Protein AF-A0A9W8B6H1-F1 (afdb_monomer_lite)

Radius of gyration: 21.32 Å; chains: 1; bounding box: 45×51×54 Å

Secondary structure (DSSP, 8-state):
--HHHHHHHHHHHHHHHHHHS-TTSGGGS-TT--HHHHHT--HHHHHHHHHHH--GGG------S--TT-HHHHHHHHHHHHHHHHHS--------PPP-------GGG------

Organism: NCBI:txid2663907

InterPro domains:
  IPR007863 Peptidase M16, C-terminal [PF05193] (41-69)
  IPR011249 Metalloenzyme, LuxS/M16 peptidase-like [SSF63411] (15-90)

Structure (mmCIF, N/CA/C/O backbone):
data_AF-A0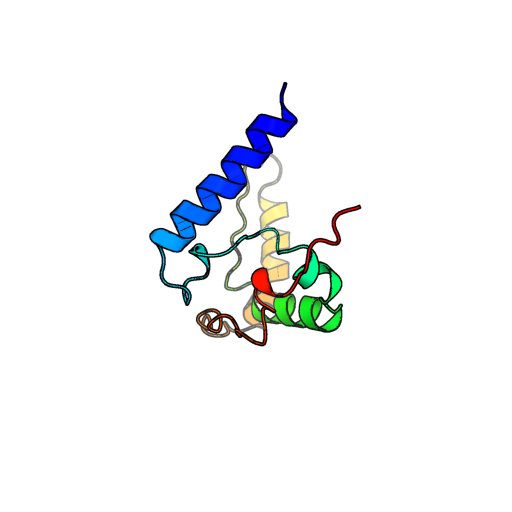A9W8B6H1-F1
#
_entry.id   AF-A0A9W8B6H1-F1
#
loop_
_atom_site.group_PDB
_atom_site.id
_atom_site.type_symbol
_atom_site.label_atom_id
_atom_site.label_alt_id
_atom_site.label_comp_id
_atom_site.label_asym_id
_atom_site.label_entity_id
_atom_site.label_seq_id
_atom_site.pdbx_PDB_ins_code
_atom_site.Cartn_x
_atom_site.Cartn_y
_atom_site.Cartn_z
_atom_site.occupancy
_atom_site.B_iso_or_equiv
_atom_site.auth_seq_id
_atom_site.auth_comp_id
_atom_site.auth_asym_id
_atom_site.auth_atom_id
_atom_site.pdbx_PDB_model_num
ATOM 1 N N . MET A 1 1 ? -4.387 31.992 4.066 1.00 48.97 1 MET A N 1
ATOM 2 C CA . MET A 1 1 ? -5.684 31.570 3.482 1.00 48.97 1 MET A CA 1
ATOM 3 C C . MET A 1 1 ? -5.709 30.097 3.034 1.00 48.97 1 MET A C 1
ATOM 5 O O . MET A 1 1 ? -6.757 29.658 2.591 1.00 48.97 1 MET A O 1
ATOM 9 N N . SER A 1 2 ? -4.629 29.314 3.178 1.00 60.19 2 SER A N 1
ATOM 10 C CA . SER A 1 2 ? -4.516 27.946 2.632 1.00 60.19 2 SER A CA 1
ATOM 11 C C . SER A 1 2 ? -4.973 26.823 3.574 1.00 60.19 2 SER A C 1
ATOM 13 O O . SER A 1 2 ? -5.631 25.888 3.131 1.00 60.19 2 SER A O 1
ATOM 15 N N . ASP A 1 3 ? -4.674 26.912 4.872 1.00 57.84 3 ASP A N 1
ATOM 16 C CA . ASP A 1 3 ? -4.754 25.727 5.748 1.00 57.84 3 ASP A CA 1
ATOM 17 C C . ASP A 1 3 ? -6.169 25.434 6.260 1.00 57.84 3 ASP A C 1
ATOM 19 O O . ASP A 1 3 ? -6.557 24.278 6.436 1.00 57.84 3 ASP A O 1
ATOM 23 N N . PHE A 1 4 ? -6.969 26.484 6.465 1.00 56.47 4 PHE A N 1
ATOM 24 C CA . PHE A 1 4 ? -8.351 26.350 6.927 1.00 56.47 4 PHE A CA 1
ATOM 25 C C . PHE A 1 4 ? -9.242 25.679 5.872 1.00 56.47 4 PHE A C 1
ATOM 27 O O . PHE A 1 4 ? -10.024 24.789 6.197 1.00 56.47 4 PHE A O 1
ATOM 34 N N . VAL A 1 5 ? -9.059 26.047 4.600 1.00 61.19 5 VAL A N 1
ATOM 35 C CA . VAL A 1 5 ? -9.802 25.474 3.468 1.00 61.19 5 VAL A CA 1
ATOM 36 C C . VAL A 1 5 ? -9.464 23.989 3.305 1.00 61.19 5 VAL A C 1
ATOM 38 O O . VAL A 1 5 ? -10.359 23.162 3.156 1.00 61.19 5 VAL A O 1
ATOM 41 N N . TYR A 1 6 ? -8.185 23.619 3.429 1.00 60.38 6 TYR A N 1
ATOM 42 C CA . TYR A 1 6 ? -7.744 22.228 3.278 1.00 60.38 6 TYR A CA 1
ATOM 43 C C . TYR A 1 6 ? -8.337 21.290 4.342 1.00 60.38 6 TYR A C 1
ATOM 45 O O . TYR A 1 6 ? -8.755 20.172 4.033 1.00 60.38 6 TYR A O 1
ATOM 53 N N . ARG A 1 7 ? -8.435 21.761 5.593 1.00 61.56 7 ARG A N 1
ATOM 54 C CA . ARG A 1 7 ? -9.052 20.996 6.690 1.00 61.56 7 ARG A CA 1
ATOM 55 C C . ARG A 1 7 ? -10.533 20.716 6.454 1.00 61.56 7 ARG A C 1
ATOM 57 O O . ARG A 1 7 ? -10.998 19.623 6.767 1.00 61.56 7 ARG A O 1
ATOM 64 N N . GLU A 1 8 ? -11.267 21.672 5.896 1.00 74.88 8 GLU A N 1
ATOM 65 C CA . GLU A 1 8 ? -12.700 21.511 5.654 1.00 74.88 8 GLU A CA 1
ATOM 66 C C . GLU A 1 8 ? -12.990 20.446 4.583 1.00 74.88 8 GLU A C 1
ATOM 68 O O . GLU A 1 8 ? -13.909 19.637 4.737 1.00 74.88 8 GLU A O 1
ATOM 73 N N . HIS A 1 9 ? -12.169 20.385 3.530 1.00 81.06 9 HIS A N 1
ATOM 74 C CA . HIS A 1 9 ? -12.319 19.393 2.464 1.00 81.06 9 HIS A CA 1
ATOM 75 C C . HIS A 1 9 ? -12.144 17.957 2.956 1.00 81.06 9 HIS A C 1
ATOM 77 O O . HIS A 1 9 ? -12.934 17.091 2.574 1.00 81.06 9 HIS A O 1
ATOM 83 N N . ALA A 1 10 ? -11.150 17.703 3.810 1.00 79.25 10 ALA A N 1
ATOM 84 C CA . ALA A 1 10 ? -10.902 16.367 4.347 1.00 79.25 10 ALA A CA 1
ATOM 85 C C . ALA A 1 10 ? -12.095 15.875 5.183 1.00 79.25 10 ALA A C 1
ATOM 87 O O . ALA A 1 10 ? -12.627 14.796 4.927 1.00 79.25 10 ALA A O 1
ATOM 88 N N . VAL A 1 11 ? -12.593 16.717 6.098 1.00 83.31 11 VAL A N 1
ATOM 89 C CA . VAL A 1 11 ? -13.736 16.377 6.964 1.00 83.31 11 VAL A CA 1
ATOM 90 C C . VAL A 1 11 ? -15.004 16.124 6.145 1.00 83.31 11 VAL A C 1
ATOM 92 O O . VAL A 1 11 ? -15.684 15.122 6.360 1.00 83.31 11 VAL A O 1
ATOM 95 N N . ARG A 1 12 ? -15.311 16.984 5.165 1.00 86.75 12 ARG A N 1
ATOM 96 C CA . ARG A 1 12 ? -16.482 16.793 4.290 1.00 86.75 12 ARG A CA 1
ATOM 97 C C . ARG A 1 12 ? -16.365 15.526 3.439 1.00 86.75 12 ARG A C 1
ATOM 99 O O . ARG A 1 12 ? -17.351 14.811 3.270 1.00 86.75 12 ARG A O 1
ATOM 106 N N . SER A 1 13 ? -15.169 15.231 2.930 1.00 88.06 13 SER A N 1
ATOM 107 C CA . SER A 1 13 ? -14.917 14.028 2.127 1.00 88.06 13 SER A CA 1
ATOM 108 C C . SER A 1 13 ? -15.051 12.753 2.958 1.00 88.06 13 SER A C 1
ATOM 110 O O . SER A 1 13 ? -15.565 11.755 2.457 1.00 88.06 13 SER A O 1
ATOM 112 N N . LEU A 1 14 ? -14.646 12.772 4.231 1.00 87.50 14 LEU A N 1
ATOM 113 C CA . LEU A 1 14 ? -14.879 11.662 5.155 1.00 87.50 14 LEU A CA 1
ATOM 114 C C . LEU A 1 14 ? -16.363 11.404 5.366 1.00 87.50 14 LEU A C 1
ATOM 116 O O . LEU A 1 14 ? -16.816 10.277 5.189 1.00 87.50 14 LEU A O 1
ATOM 120 N N . SER A 1 15 ? -17.118 12.451 5.706 1.00 89.44 15 SER A N 1
ATOM 121 C CA . SER A 1 15 ? -18.555 12.324 5.943 1.00 89.44 15 SER A CA 1
ATOM 122 C C . SER A 1 15 ? -19.269 11.771 4.714 1.00 89.44 15 SER A C 1
ATOM 124 O O . SER A 1 15 ? -20.096 10.874 4.839 1.00 89.44 15 SER A O 1
ATOM 126 N N . LEU A 1 16 ? -18.899 12.233 3.516 1.00 92.38 16 LEU A N 1
ATOM 127 C CA . LEU A 1 16 ? -19.448 11.695 2.276 1.00 92.38 16 LEU A CA 1
ATOM 128 C C . LEU A 1 16 ? -19.109 10.206 2.097 1.00 92.38 16 LEU A C 1
ATOM 130 O O . LEU A 1 16 ? -19.997 9.415 1.791 1.00 92.38 16 LEU A O 1
ATOM 134 N N . ARG A 1 17 ? -17.855 9.797 2.326 1.00 90.88 17 ARG A N 1
ATOM 135 C CA . ARG A 1 17 ? -17.447 8.384 2.241 1.00 90.88 17 ARG A CA 1
ATOM 136 C C . ARG A 1 17 ? -18.204 7.496 3.230 1.00 90.88 17 ARG A C 1
ATOM 138 O O . ARG A 1 17 ? -18.650 6.423 2.840 1.00 90.88 17 ARG A O 1
ATOM 145 N N . GLN A 1 18 ? -18.413 7.960 4.460 1.00 89.88 18 GLN A N 1
ATOM 146 C CA . GLN A 1 18 ? -19.189 7.249 5.485 1.00 89.88 18 GLN A CA 1
ATOM 147 C C . GLN A 1 18 ? -20.675 7.105 5.130 1.00 89.88 18 GLN A C 1
ATOM 149 O O . GLN A 1 18 ? -21.326 6.178 5.597 1.00 89.88 18 GLN A O 1
ATOM 154 N N . MET A 1 19 ? -21.220 8.009 4.309 1.00 92.94 19 MET A N 1
ATOM 155 C CA . MET A 1 19 ? -22.591 7.896 3.795 1.00 92.94 19 MET A CA 1
ATOM 156 C C . MET A 1 19 ? -22.687 6.979 2.568 1.00 92.94 19 MET A C 1
ATOM 158 O O . MET A 1 19 ? -23.735 6.380 2.341 1.00 92.94 19 MET A O 1
ATOM 162 N N . LEU A 1 20 ? -21.622 6.889 1.764 1.00 94.50 20 LEU A N 1
ATOM 163 C CA . LEU A 1 20 ? -21.595 6.109 0.521 1.00 94.50 20 LEU A CA 1
ATOM 164 C C . LEU A 1 20 ? -21.211 4.642 0.731 1.00 94.50 20 LEU A C 1
ATOM 166 O O . LEU A 1 20 ? -21.680 3.779 -0.010 1.00 94.50 20 LEU A O 1
ATOM 170 N N . PHE A 1 21 ? -20.346 4.359 1.702 1.00 90.31 21 PHE A N 1
ATOM 171 C CA . PHE A 1 21 ? -19.817 3.023 1.946 1.00 90.31 21 PHE A CA 1
ATOM 172 C C . PHE A 1 21 ? -20.327 2.462 3.276 1.00 90.31 21 PHE A C 1
ATOM 174 O O . PHE A 1 21 ? -20.416 3.202 4.256 1.00 90.31 21 PHE A O 1
ATOM 181 N N . PRO A 1 22 ? -20.639 1.155 3.337 1.00 88.06 22 PRO A N 1
ATOM 182 C CA . PRO A 1 22 ? -21.040 0.524 4.586 1.00 88.06 22 PRO A CA 1
ATOM 183 C C . PRO A 1 22 ? -19.876 0.549 5.598 1.00 88.06 22 PRO A C 1
ATOM 185 O O . PRO A 1 22 ? -18.716 0.561 5.175 1.00 88.06 22 PRO A O 1
ATOM 188 N N . PRO A 1 23 ? -20.142 0.533 6.918 1.00 81.50 23 PRO A N 1
ATOM 189 C CA . PRO A 1 23 ? -19.100 0.608 7.951 1.00 81.50 23 PRO A CA 1
ATOM 190 C C . PRO A 1 23 ? -18.029 -0.488 7.859 1.00 81.50 23 PRO A C 1
ATOM 192 O O . PRO A 1 23 ? -16.890 -0.279 8.273 1.00 81.50 23 PRO A O 1
ATOM 195 N N . GLU A 1 24 ? -18.380 -1.649 7.306 1.00 80.75 24 GLU A N 1
ATOM 196 C CA . GLU A 1 24 ? -17.481 -2.783 7.079 1.00 80.75 24 GLU A CA 1
ATOM 197 C C . GLU A 1 24 ? -16.479 -2.528 5.940 1.00 80.75 24 GLU A C 1
ATOM 199 O O . GLU A 1 24 ? -15.456 -3.207 5.854 1.00 80.75 24 GLU A O 1
ATOM 204 N N . SER A 1 25 ? -16.759 -1.558 5.065 1.00 84.06 25 SER A N 1
ATOM 205 C CA . SER A 1 25 ? -15.865 -1.155 3.984 1.00 84.06 25 SER A CA 1
ATOM 206 C C . SER A 1 25 ? -14.754 -0.259 4.513 1.00 84.06 25 SER A C 1
ATOM 208 O O . SER A 1 25 ? -14.996 0.745 5.180 1.00 84.06 25 SER A O 1
ATOM 210 N N . THR A 1 26 ? -13.521 -0.553 4.117 1.00 82.50 26 THR A N 1
ATOM 211 C CA . THR A 1 26 ? -12.344 0.262 4.443 1.00 82.50 26 THR A CA 1
ATOM 212 C C . THR A 1 26 ? -12.431 1.671 3.855 1.00 82.50 26 THR A C 1
ATOM 214 O O . THR A 1 26 ? -11.885 2.611 4.426 1.00 82.50 26 THR A O 1
ATOM 217 N N . TYR A 1 27 ? -13.181 1.852 2.763 1.00 87.00 27 TYR A N 1
ATOM 218 C CA . TYR A 1 27 ? -13.387 3.157 2.133 1.00 87.00 27 TYR A CA 1
ATOM 219 C C . TYR A 1 27 ? -14.218 4.129 2.974 1.00 87.00 27 TYR A C 1
ATOM 221 O O . TYR A 1 27 ? -14.162 5.329 2.713 1.00 87.00 27 TYR A O 1
ATOM 229 N N . ALA A 1 28 ? -14.959 3.647 3.977 1.00 87.38 28 ALA A N 1
ATOM 230 C CA . ALA A 1 28 ? -15.699 4.506 4.899 1.00 87.38 28 ALA A CA 1
ATOM 231 C C . ALA A 1 28 ? -14.784 5.234 5.909 1.00 87.38 28 ALA A C 1
ATOM 233 O O . ALA A 1 28 ? -15.253 6.112 6.631 1.00 87.38 28 ALA A O 1
ATOM 234 N N . TRP A 1 29 ? -13.491 4.901 5.969 1.00 85.00 29 TRP A N 1
ATOM 235 C CA . TRP A 1 29 ? -12.591 5.343 7.035 1.00 85.00 29 TRP A CA 1
ATOM 236 C C . TRP A 1 29 ? -11.436 6.208 6.530 1.00 85.00 29 TRP A C 1
ATOM 238 O O . TRP A 1 29 ? -11.142 6.287 5.333 1.00 85.00 29 TRP A O 1
ATOM 248 N N . GLU A 1 30 ? -10.782 6.897 7.467 1.00 82.62 30 GLU A N 1
ATOM 249 C CA . GLU A 1 30 ? -9.599 7.693 7.158 1.00 82.62 30 GLU A CA 1
ATOM 250 C C . GLU A 1 30 ? -8.361 6.829 6.951 1.00 82.62 30 GLU A C 1
ATOM 252 O O . GLU A 1 30 ? -8.049 5.961 7.762 1.00 82.62 30 GLU A O 1
ATOM 257 N N . PHE A 1 31 ? -7.606 7.130 5.894 1.00 78.69 31 PHE A N 1
ATOM 258 C CA . PHE A 1 31 ? -6.366 6.419 5.574 1.00 78.69 31 PHE A CA 1
ATOM 259 C C . PHE A 1 31 ? -5.192 6.865 6.453 1.00 78.69 31 PHE A C 1
ATOM 261 O O . PHE A 1 31 ? -4.272 6.093 6.691 1.00 78.69 31 PHE A O 1
ATOM 268 N N . GLY A 1 32 ? -5.223 8.113 6.935 1.00 80.38 32 GLY A N 1
ATOM 269 C CA . GLY A 1 32 ? -4.171 8.682 7.783 1.00 80.38 32 GLY A CA 1
ATOM 270 C C . GLY A 1 32 ? -4.241 8.256 9.251 1.00 80.38 32 GLY A C 1
ATOM 271 O O . GLY A 1 32 ? -3.341 8.594 10.010 1.00 80.38 32 GLY A O 1
ATOM 272 N N . GLY A 1 33 ? -5.292 7.530 9.647 1.00 81.25 33 GLY A N 1
ATOM 273 C CA . GLY A 1 33 ? -5.550 7.165 11.036 1.00 81.25 33 GLY A CA 1
ATOM 274 C C . GLY A 1 33 ? -6.104 8.320 11.877 1.00 81.25 33 GLY A C 1
ATOM 275 O O . GLY A 1 33 ? -5.920 9.502 11.582 1.00 81.25 33 GLY A O 1
ATOM 276 N N . LEU A 1 34 ? -6.818 7.969 12.945 1.00 83.56 34 LEU A N 1
ATOM 277 C CA . LEU A 1 34 ? -7.250 8.931 13.957 1.00 83.56 34 LEU A CA 1
ATOM 278 C C . LEU A 1 34 ? -6.112 9.154 14.962 1.00 83.56 34 LEU A C 1
ATOM 280 O O . LEU A 1 34 ? -5.423 8.188 15.296 1.00 83.56 34 LEU A O 1
ATOM 284 N N . PRO A 1 35 ? -5.935 10.369 15.513 1.00 84.94 35 PRO A N 1
ATOM 285 C CA . PRO A 1 35 ? -4.877 10.643 16.488 1.00 84.94 35 PRO A CA 1
ATOM 286 C C . PRO A 1 35 ? -4.843 9.646 17.654 1.00 84.94 35 PRO A C 1
ATOM 288 O O . PRO A 1 35 ? -3.778 9.167 18.025 1.00 84.94 35 PRO A O 1
ATOM 291 N N . GLN A 1 36 ? -6.015 9.270 18.172 1.00 83.38 36 GLN A N 1
ATOM 292 C CA . GLN A 1 36 ? -6.147 8.316 19.277 1.00 83.38 36 GLN A CA 1
ATOM 293 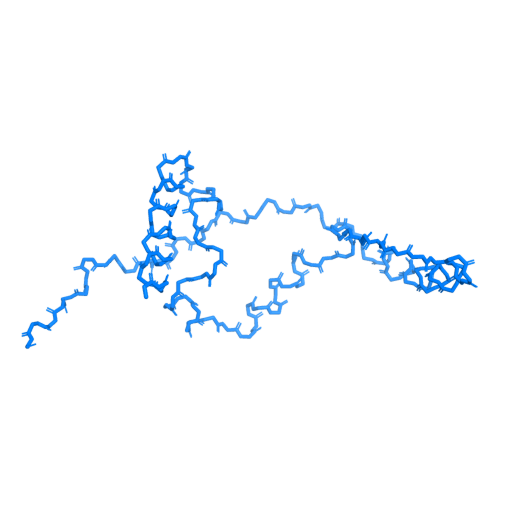C C . GLN A 1 36 ? -5.730 6.895 18.873 1.00 83.38 36 GLN A C 1
ATOM 295 O O . GLN A 1 36 ? -5.167 6.159 19.676 1.00 83.38 36 GLN A O 1
ATOM 300 N N . SER A 1 37 ? -6.004 6.501 17.627 1.00 81.94 37 SER A N 1
ATOM 301 C CA . SER A 1 37 ? -5.605 5.194 17.099 1.00 81.94 37 SER A CA 1
ATOM 302 C C . SER A 1 37 ? -4.101 5.122 16.858 1.00 81.94 37 SER A C 1
ATOM 304 O O . SER A 1 37 ? -3.504 4.080 17.092 1.00 81.94 37 SER A O 1
ATOM 306 N N . ILE A 1 38 ? -3.491 6.227 16.418 1.00 86.50 38 ILE A N 1
ATOM 307 C CA . ILE A 1 38 ? -2.042 6.320 16.200 1.00 86.50 38 ILE A CA 1
ATOM 308 C C . ILE A 1 38 ? -1.299 6.237 17.536 1.00 86.50 38 ILE A C 1
ATOM 310 O O . ILE A 1 38 ? -0.309 5.522 17.633 1.00 86.50 38 ILE A O 1
ATOM 314 N N . GLU A 1 39 ? -1.789 6.926 18.570 1.00 87.62 39 GLU A N 1
ATOM 315 C CA . GLU A 1 39 ? -1.188 6.898 19.911 1.00 87.62 39 GLU A CA 1
ATOM 316 C C . GLU A 1 39 ? -1.212 5.496 20.541 1.00 87.62 39 GLU A C 1
ATOM 318 O O . GLU A 1 39 ? -0.274 5.107 21.232 1.00 87.62 39 GLU A O 1
ATOM 323 N N . ALA A 1 40 ? -2.268 4.722 20.284 1.00 88.88 40 ALA A N 1
ATOM 324 C CA . ALA A 1 40 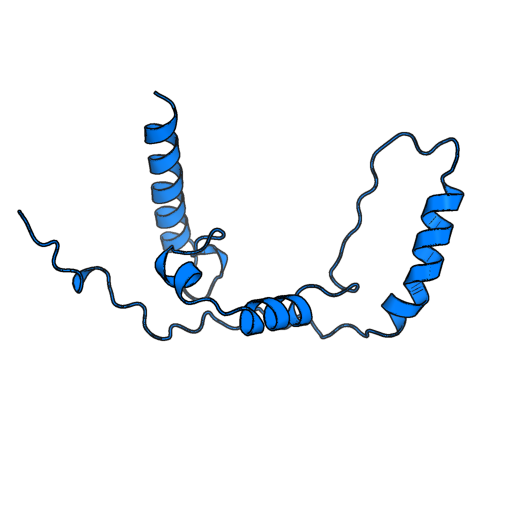? -2.420 3.372 20.817 1.00 88.88 40 ALA A CA 1
ATOM 325 C C . ALA A 1 40 ? -1.670 2.287 20.018 1.00 88.88 40 ALA A C 1
ATOM 327 O O . ALA A 1 40 ? -1.610 1.145 20.474 1.00 88.88 40 ALA A O 1
ATOM 328 N N . LEU A 1 41 ? -1.134 2.612 18.836 1.00 87.44 41 LEU A N 1
ATOM 329 C CA . LEU A 1 41 ? -0.545 1.637 17.919 1.00 87.44 41 LEU A CA 1
ATOM 330 C C . LEU A 1 41 ? 0.813 1.135 18.426 1.00 87.44 41 LEU A C 1
ATOM 332 O O . LEU A 1 41 ? 1.719 1.920 18.712 1.00 87.44 41 LEU A O 1
ATOM 336 N N . THR A 1 42 ? 0.990 -0.184 18.484 1.00 93.25 42 THR A N 1
ATOM 337 C CA . THR A 1 42 ? 2.256 -0.796 18.910 1.00 93.25 42 THR A CA 1
ATOM 338 C C . THR A 1 42 ? 3.158 -1.149 17.729 1.00 93.25 42 THR A C 1
ATOM 340 O O . THR A 1 42 ? 2.704 -1.493 16.638 1.00 93.25 42 THR A O 1
ATOM 343 N N . THR A 1 43 ? 4.474 -1.156 17.957 1.00 94.75 43 THR A N 1
ATOM 344 C CA . THR A 1 43 ? 5.453 -1.584 16.942 1.00 94.75 43 THR A CA 1
ATOM 345 C C . THR A 1 43 ? 5.213 -3.019 16.468 1.00 94.75 43 THR A C 1
ATOM 347 O O . THR A 1 43 ? 5.415 -3.319 15.294 1.00 94.75 43 THR A O 1
ATOM 350 N N . ALA A 1 44 ? 4.773 -3.908 17.364 1.00 93.50 44 ALA A N 1
ATOM 351 C CA . ALA A 1 44 ? 4.468 -5.294 17.017 1.00 93.50 44 ALA A CA 1
ATOM 352 C C . ALA A 1 44 ? 3.312 -5.374 16.008 1.00 93.50 44 ALA A C 1
ATOM 354 O O . ALA A 1 44 ? 3.455 -6.032 14.983 1.00 93.50 44 ALA A O 1
ATOM 355 N N . GLU A 1 45 ? 2.229 -4.626 16.237 1.00 88.69 45 GLU A N 1
ATOM 356 C CA . GLU A 1 45 ? 1.091 -4.559 15.310 1.00 88.69 45 GLU A CA 1
ATOM 357 C C . GLU A 1 45 ? 1.495 -4.015 13.935 1.00 88.69 45 GLU A C 1
ATOM 359 O O . GLU A 1 45 ? 1.029 -4.523 12.918 1.00 88.69 45 GLU A O 1
ATOM 364 N N . VAL A 1 46 ? 2.399 -3.029 13.882 1.00 89.69 46 VAL A N 1
ATOM 365 C CA . VAL A 1 46 ? 2.930 -2.501 12.612 1.00 89.69 46 VAL A CA 1
ATOM 366 C C . VAL A 1 46 ? 3.725 -3.564 11.854 1.00 89.69 46 VAL A C 1
ATOM 368 O O . VAL A 1 46 ? 3.541 -3.737 10.648 1.00 89.69 46 VAL A O 1
ATOM 371 N N . ILE A 1 47 ? 4.606 -4.288 12.550 1.00 89.94 47 ILE A N 1
ATOM 372 C CA . ILE A 1 47 ? 5.412 -5.358 11.949 1.00 89.94 47 ILE A CA 1
ATOM 373 C C . ILE A 1 47 ? 4.511 -6.488 11.444 1.00 89.94 47 ILE A C 1
ATOM 375 O O . ILE A 1 47 ? 4.729 -6.998 10.343 1.00 89.94 47 ILE A O 1
ATOM 379 N N . ASP A 1 48 ? 3.507 -6.873 12.226 1.00 88.06 48 ASP A N 1
ATOM 380 C CA . ASP A 1 48 ? 2.574 -7.939 11.867 1.00 88.06 48 ASP A CA 1
ATOM 381 C C . ASP A 1 48 ? 1.712 -7.536 10.665 1.00 88.06 48 ASP A C 1
ATOM 383 O O . ASP A 1 48 ? 1.594 -8.312 9.718 1.00 88.06 48 ASP A O 1
ATOM 387 N N . TYR A 1 49 ? 1.216 -6.294 10.632 1.00 85.75 49 TYR A N 1
ATOM 388 C CA . TYR A 1 49 ? 0.499 -5.748 9.478 1.00 85.75 49 TYR A CA 1
ATOM 389 C C . TYR A 1 49 ? 1.370 -5.754 8.213 1.00 85.75 49 TYR A C 1
ATOM 391 O O . TYR A 1 49 ? 0.924 -6.187 7.151 1.00 85.75 49 TYR A O 1
ATOM 399 N N . HIS A 1 50 ? 2.634 -5.327 8.307 1.00 86.94 50 HIS A N 1
ATOM 400 C CA . HIS A 1 50 ? 3.545 -5.357 7.161 1.00 86.94 50 HIS A CA 1
ATOM 401 C C . HIS A 1 50 ? 3.760 -6.787 6.649 1.00 86.94 50 HIS A C 1
ATOM 403 O O . HIS A 1 50 ? 3.663 -7.033 5.451 1.00 86.94 50 HIS A O 1
ATOM 409 N N . LYS A 1 51 ? 4.013 -7.748 7.544 1.00 84.00 51 LYS A N 1
ATOM 410 C CA . LYS A 1 51 ? 4.187 -9.160 7.167 1.00 84.00 51 LYS A CA 1
ATOM 411 C C . LYS A 1 51 ? 2.935 -9.762 6.532 1.00 84.00 51 LYS A C 1
ATOM 413 O O . LYS A 1 51 ? 3.059 -10.643 5.688 1.00 84.00 51 LYS A O 1
ATOM 418 N N . GLU A 1 52 ? 1.753 -9.324 6.956 1.00 81.38 52 GLU A N 1
ATOM 419 C CA . GLU A 1 52 ? 0.483 -9.828 6.436 1.00 81.38 52 GLU A CA 1
ATOM 420 C C . GLU A 1 52 ? 0.136 -9.240 5.061 1.00 81.38 52 GLU A C 1
ATOM 422 O O . GLU A 1 52 ? -0.314 -9.979 4.185 1.00 81.38 52 GLU A O 1
ATOM 427 N N . PHE A 1 53 ? 0.352 -7.936 4.853 1.00 79.75 53 PHE A N 1
ATOM 428 C CA . PHE A 1 53 ? -0.165 -7.225 3.677 1.00 79.75 53 PHE A CA 1
ATOM 429 C C . PHE A 1 53 ? 0.894 -6.805 2.650 1.00 79.75 53 PHE A C 1
ATOM 431 O O . PHE A 1 53 ? 0.522 -6.531 1.512 1.00 79.75 53 PHE A O 1
ATOM 438 N N . TYR A 1 54 ? 2.184 -6.765 2.993 1.00 81.94 54 TYR A N 1
ATOM 439 C CA . TYR A 1 54 ? 3.265 -6.387 2.071 1.00 81.94 54 TYR A CA 1
ATOM 440 C C . TYR A 1 54 ? 4.089 -7.619 1.700 1.00 81.94 54 TYR A C 1
ATOM 442 O O . TYR A 1 54 ? 5.116 -7.922 2.308 1.00 81.94 54 TYR A O 1
ATOM 450 N N . SER A 1 55 ? 3.619 -8.337 0.682 1.00 79.19 55 SER A N 1
ATOM 451 C CA . SER A 1 55 ? 4.291 -9.515 0.130 1.00 79.19 55 SER A CA 1
ATOM 452 C C . SER A 1 55 ? 4.765 -9.239 -1.295 1.00 79.19 55 SER A C 1
ATOM 454 O O . SER A 1 55 ? 4.232 -8.375 -1.984 1.00 79.19 55 SER A O 1
ATOM 456 N N . TYR A 1 56 ? 5.742 -9.993 -1.791 1.00 79.44 56 TYR A N 1
ATOM 457 C CA . TYR A 1 56 ? 6.163 -9.832 -3.185 1.00 79.44 56 TYR A CA 1
ATOM 458 C C . TYR A 1 56 ? 5.037 -10.144 -4.185 1.00 79.44 56 TYR A C 1
ATOM 460 O O . TYR A 1 56 ? 4.924 -9.486 -5.214 1.00 79.44 56 TYR A O 1
ATOM 468 N N . ASN A 1 57 ? 4.136 -11.069 -3.845 1.00 77.00 57 ASN A N 1
ATOM 469 C CA . ASN A 1 57 ? 3.063 -11.520 -4.737 1.00 77.00 57 ASN A CA 1
ATOM 470 C C . ASN A 1 57 ? 1.940 -10.501 -4.967 1.00 77.00 57 ASN A C 1
ATOM 472 O O . ASN A 1 57 ? 1.154 -10.673 -5.895 1.00 77.00 57 ASN A O 1
ATOM 476 N N . ASN A 1 58 ? 1.819 -9.472 -4.124 1.00 78.00 58 ASN A N 1
ATOM 477 C CA . ASN A 1 58 ? 0.835 -8.398 -4.293 1.00 78.00 58 ASN A CA 1
ATOM 478 C C . ASN A 1 58 ? 1.481 -7.035 -4.586 1.00 78.00 58 ASN A C 1
ATOM 480 O O . ASN A 1 58 ? 0.804 -6.008 -4.536 1.00 78.00 58 ASN A O 1
ATOM 484 N N . MET A 1 59 ? 2.775 -7.022 -4.911 1.00 82.88 59 MET A N 1
ATOM 485 C CA . MET A 1 59 ? 3.530 -5.818 -5.237 1.00 82.88 59 MET A CA 1
ATOM 486 C C . MET A 1 59 ? 3.584 -5.604 -6.753 1.00 82.88 59 MET A C 1
ATOM 488 O O . MET A 1 59 ? 3.670 -6.547 -7.532 1.00 82.88 59 MET A O 1
ATOM 492 N N . THR A 1 60 ? 3.544 -4.347 -7.192 1.00 86.12 60 THR A N 1
ATOM 493 C CA . THR A 1 60 ? 3.760 -3.977 -8.597 1.00 86.12 60 THR A CA 1
ATOM 494 C C . THR A 1 60 ? 4.861 -2.931 -8.669 1.00 86.12 60 THR A C 1
ATOM 496 O O . THR A 1 60 ? 4.736 -1.858 -8.080 1.00 86.12 60 THR A O 1
ATOM 499 N N . LEU A 1 61 ? 5.932 -3.241 -9.397 1.00 85.81 61 LEU A N 1
ATOM 500 C CA . LEU A 1 61 ? 7.025 -2.314 -9.667 1.00 85.81 61 LEU A CA 1
ATOM 501 C C . LEU A 1 61 ? 6.797 -1.642 -11.026 1.00 85.81 61 LEU A C 1
ATOM 503 O O . LEU A 1 61 ? 6.647 -2.321 -12.038 1.00 85.81 61 LEU A O 1
ATOM 507 N N . ILE A 1 62 ? 6.779 -0.308 -11.049 1.00 88.62 62 ILE A N 1
ATOM 508 C CA . ILE A 1 62 ? 6.642 0.484 -12.276 1.00 88.62 62 ILE A CA 1
ATOM 509 C C . ILE A 1 62 ? 7.945 1.251 -12.492 1.00 88.62 62 ILE A C 1
ATOM 511 O O . ILE A 1 62 ? 8.327 2.078 -11.667 1.00 88.62 62 ILE A O 1
ATOM 515 N N . LEU A 1 63 ? 8.618 0.976 -13.608 1.00 85.19 63 LEU A N 1
ATOM 516 C CA . LEU A 1 63 ? 9.869 1.622 -14.000 1.00 85.19 63 LEU A CA 1
ATOM 517 C C . LEU A 1 63 ? 9.584 2.628 -15.117 1.00 85.19 63 LEU A C 1
ATOM 519 O O . LEU A 1 63 ? 9.028 2.265 -16.152 1.00 85.19 63 LEU A O 1
ATOM 523 N N . VAL A 1 64 ? 9.946 3.895 -14.909 1.00 86.44 64 VAL A N 1
ATOM 524 C CA . VAL A 1 64 ? 9.701 4.984 -15.865 1.00 86.44 64 VAL A CA 1
ATOM 525 C C . VAL A 1 64 ? 10.978 5.798 -16.033 1.00 86.44 64 VAL A C 1
ATOM 527 O O . VAL A 1 64 ? 11.475 6.378 -15.070 1.00 86.44 64 VAL A O 1
ATOM 530 N N . GLY A 1 65 ? 11.498 5.868 -17.257 1.00 83.69 65 GLY A N 1
ATOM 531 C CA . GLY A 1 65 ? 12.718 6.608 -17.570 1.00 83.69 65 GLY A CA 1
ATOM 532 C C . GLY A 1 65 ? 13.408 6.107 -18.835 1.00 83.69 65 GLY A C 1
ATOM 533 O O . GLY A 1 65 ? 12.956 5.150 -19.462 1.00 83.69 65 GLY A O 1
ATOM 534 N N . ALA A 1 66 ? 14.505 6.772 -19.201 1.00 77.88 66 ALA A N 1
ATOM 535 C CA . ALA A 1 66 ? 15.410 6.307 -20.246 1.00 77.88 66 ALA A CA 1
ATOM 536 C C . ALA A 1 66 ? 16.369 5.278 -19.635 1.00 77.88 66 ALA A C 1
ATOM 538 O O . ALA A 1 66 ? 17.245 5.629 -18.846 1.00 77.88 66 ALA A O 1
ATOM 539 N N . TYR A 1 67 ? 16.173 4.006 -19.970 1.00 72.56 67 TYR A N 1
ATOM 540 C CA . TYR A 1 67 ? 17.010 2.895 -19.499 1.00 72.56 67 TYR A CA 1
ATOM 541 C C . TYR A 1 67 ? 17.902 2.339 -20.615 1.00 72.56 67 TYR A C 1
ATOM 543 O O . TYR A 1 67 ? 18.415 1.230 -20.503 1.00 72.56 67 TYR A O 1
ATOM 551 N N . ASP A 1 68 ? 18.090 3.116 -21.682 1.00 66.62 68 ASP A N 1
ATOM 552 C CA . ASP A 1 68 ? 18.662 2.677 -22.958 1.00 66.62 68 ASP A CA 1
ATOM 553 C C . ASP A 1 68 ? 20.107 2.164 -22.834 1.00 66.62 68 ASP A C 1
ATOM 555 O O . ASP A 1 68 ? 20.543 1.328 -23.620 1.00 66.62 68 ASP A O 1
ATOM 559 N N . GLU A 1 69 ? 20.840 2.614 -21.814 1.00 64.38 69 GLU A N 1
ATOM 560 C CA . GLU A 1 69 ? 22.253 2.273 -21.619 1.00 64.38 69 GLU A CA 1
ATOM 561 C C . GLU A 1 69 ? 22.471 1.029 -20.742 1.00 64.38 69 GLU A C 1
ATOM 563 O O . GLU A 1 69 ? 23.523 0.393 -20.831 1.00 64.38 69 GLU A O 1
ATOM 568 N N . CYS A 1 70 ? 21.504 0.640 -19.898 1.00 65.50 70 CYS A N 1
ATOM 569 C CA . CYS A 1 70 ? 21.662 -0.543 -19.043 1.00 65.50 70 CYS A CA 1
ATOM 570 C C . CYS A 1 70 ? 20.341 -1.211 -18.599 1.00 65.50 70 CYS A C 1
ATOM 572 O O . CYS A 1 70 ? 20.127 -1.418 -17.400 1.00 65.50 70 CYS A O 1
ATOM 574 N N . PRO A 1 71 ? 19.459 -1.629 -19.529 1.00 71.19 71 PRO A N 1
ATOM 575 C CA . PRO A 1 71 ? 18.240 -2.346 -19.154 1.00 71.19 71 PRO A CA 1
ATOM 576 C C . PRO A 1 71 ? 18.570 -3.692 -18.492 1.00 71.19 71 PRO A C 1
ATOM 578 O O . PRO A 1 71 ? 17.922 -4.099 -17.530 1.00 71.19 71 PRO A O 1
ATOM 581 N N . ALA A 1 72 ? 19.637 -4.351 -18.955 1.00 76.06 72 ALA A N 1
ATOM 582 C CA . ALA A 1 72 ? 20.077 -5.650 -18.456 1.00 76.06 72 ALA A CA 1
ATOM 583 C C . ALA A 1 72 ? 20.470 -5.634 -16.970 1.00 76.06 72 ALA A C 1
ATOM 585 O O . ALA A 1 72 ? 20.239 -6.616 -16.278 1.00 76.06 72 ALA A O 1
ATOM 586 N N . ALA A 1 73 ? 21.022 -4.532 -16.449 1.00 80.44 73 ALA A N 1
ATOM 587 C CA . ALA A 1 73 ? 21.404 -4.461 -15.039 1.00 80.44 73 ALA A CA 1
ATOM 588 C C . ALA A 1 73 ? 20.186 -4.507 -14.105 1.00 80.44 73 ALA A C 1
ATOM 590 O O . ALA A 1 73 ? 20.249 -5.140 -13.056 1.00 80.44 73 ALA A O 1
ATOM 591 N N . ILE A 1 74 ? 19.076 -3.878 -14.501 1.00 83.62 74 ILE A N 1
ATOM 592 C CA . ILE A 1 74 ? 17.837 -3.887 -13.715 1.00 83.62 74 ILE A CA 1
ATOM 593 C C . ILE A 1 74 ? 17.234 -5.290 -13.717 1.00 83.62 74 ILE A C 1
ATOM 595 O O . 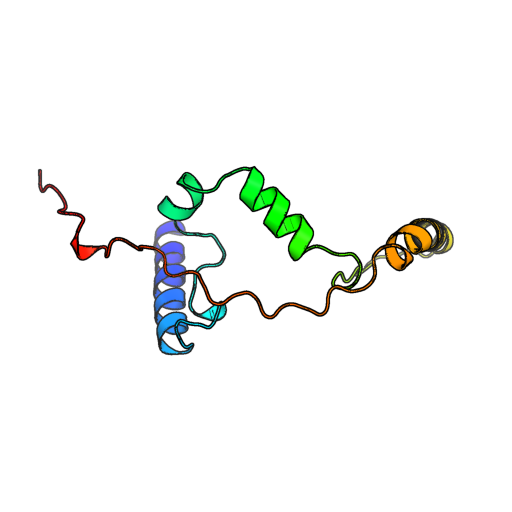ILE A 1 74 ? 16.913 -5.812 -12.654 1.00 83.62 74 ILE A O 1
ATOM 599 N N . PHE A 1 75 ? 17.135 -5.920 -14.890 1.00 83.62 75 PHE A N 1
ATOM 600 C CA . PHE A 1 75 ? 16.602 -7.278 -14.990 1.00 83.62 75 PHE A CA 1
ATOM 601 C C . PHE A 1 75 ? 17.474 -8.297 -14.253 1.00 83.62 75 PHE A C 1
ATOM 603 O O . PHE A 1 75 ? 16.931 -9.097 -13.512 1.00 83.62 75 PHE A O 1
ATOM 610 N N . ASN A 1 76 ? 18.805 -8.182 -14.299 1.00 86.69 76 ASN A N 1
ATOM 611 C CA . ASN A 1 76 ? 19.690 -9.056 -13.520 1.00 86.69 76 ASN A CA 1
ATOM 612 C C . ASN A 1 76 ? 19.448 -8.953 -12.000 1.00 86.69 76 ASN A C 1
ATOM 614 O O . ASN A 1 76 ? 19.577 -9.942 -11.279 1.00 86.69 76 ASN A O 1
ATOM 618 N N . VAL A 1 77 ? 19.124 -7.757 -11.491 1.00 85.00 77 VAL A N 1
ATOM 619 C CA . VAL A 1 77 ? 18.767 -7.573 -10.074 1.00 85.00 77 VAL A CA 1
ATOM 620 C C . VAL A 1 77 ? 17.400 -8.190 -9.781 1.00 85.00 77 VAL A C 1
ATOM 622 O O . VAL A 1 77 ? 17.249 -8.848 -8.754 1.00 85.00 77 VAL A O 1
ATOM 625 N N . LEU A 1 78 ? 16.423 -8.026 -10.676 1.00 84.75 78 LEU A N 1
ATOM 626 C CA . LEU A 1 78 ? 15.107 -8.656 -10.533 1.00 84.75 78 LEU A CA 1
ATOM 627 C C . LEU A 1 78 ? 15.211 -10.188 -10.552 1.00 84.75 78 LEU A C 1
ATOM 629 O O . LEU A 1 78 ? 14.675 -10.832 -9.658 1.00 84.75 78 LEU A O 1
ATOM 633 N N . ASP A 1 79 ? 16.009 -10.753 -11.456 1.00 86.62 79 ASP A N 1
ATOM 634 C CA . ASP A 1 79 ? 16.259 -12.195 -11.542 1.00 86.62 79 ASP A CA 1
ATOM 635 C C . ASP A 1 79 ? 16.897 -12.741 -10.251 1.00 86.62 79 ASP A C 1
ATOM 637 O O . ASP A 1 79 ? 16.628 -13.867 -9.832 1.00 86.62 79 ASP A O 1
ATOM 641 N N . SER A 1 80 ? 17.73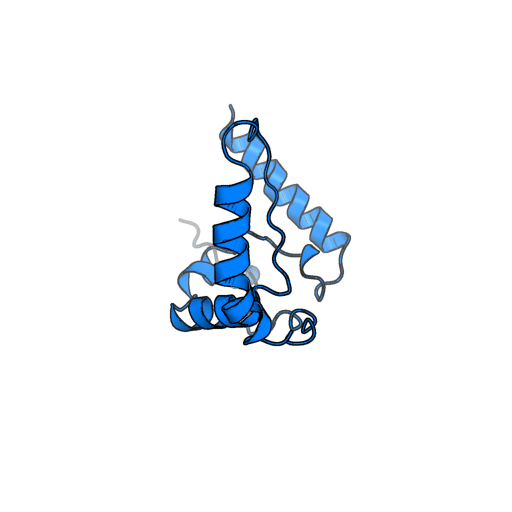6 -11.945 -9.574 1.00 83.62 80 SER A N 1
ATOM 642 C CA . SER A 1 80 ? 18.299 -12.337 -8.273 1.00 83.62 80 SER A CA 1
ATOM 643 C C . SER A 1 80 ? 17.255 -12.373 -7.150 1.00 83.62 80 SER A C 1
ATOM 645 O O . SER A 1 80 ? 17.393 -13.157 -6.211 1.00 83.62 80 SER A O 1
ATOM 647 N N . LEU A 1 81 ? 16.196 -11.565 -7.264 1.00 82.50 81 LEU A N 1
ATOM 648 C CA . LEU A 1 81 ? 15.084 -11.518 -6.314 1.00 82.50 81 LEU A CA 1
ATOM 649 C C . LEU A 1 81 ? 14.050 -12.617 -6.581 1.00 82.50 81 LEU A C 1
ATOM 651 O O . LEU A 1 81 ? 13.363 -13.029 -5.647 1.00 82.50 81 LEU A O 1
ATOM 655 N N . ASP A 1 82 ? 13.962 -13.147 -7.803 1.00 78.62 82 ASP A N 1
ATOM 656 C CA . ASP A 1 82 ? 12.983 -14.181 -8.169 1.00 78.62 82 ASP A CA 1
ATOM 657 C C . ASP A 1 82 ? 13.041 -15.414 -7.255 1.00 78.62 82 ASP A C 1
ATOM 659 O O . ASP A 1 82 ? 12.002 -15.978 -6.904 1.00 78.62 82 ASP A O 1
ATOM 663 N N . ALA A 1 83 ? 14.232 -15.807 -6.792 1.00 75.19 83 ALA A N 1
ATOM 664 C CA . ALA A 1 83 ? 14.382 -16.911 -5.843 1.00 75.19 83 ALA A CA 1
ATOM 665 C C . ALA A 1 83 ? 13.681 -16.640 -4.495 1.00 75.19 83 ALA A C 1
ATOM 667 O O . ALA A 1 83 ? 13.098 -17.554 -3.906 1.00 75.19 83 ALA A O 1
ATOM 668 N N . GLU A 1 84 ? 13.697 -15.392 -4.018 1.00 74.00 84 GLU A N 1
ATOM 669 C CA . GLU A 1 84 ? 13.007 -14.967 -2.792 1.00 74.00 84 GLU A CA 1
ATOM 670 C C . GLU A 1 84 ? 11.493 -14.843 -3.001 1.00 74.00 84 GLU A C 1
ATOM 672 O O . GLU A 1 84 ? 10.711 -15.190 -2.112 1.00 74.00 84 GLU A O 1
ATOM 677 N N . ILE A 1 85 ? 11.075 -14.396 -4.188 1.00 72.69 85 ILE A N 1
ATOM 678 C CA . ILE A 1 85 ? 9.663 -14.262 -4.566 1.00 72.69 85 ILE A CA 1
ATOM 679 C C . ILE A 1 85 ? 9.004 -15.646 -4.632 1.00 72.69 85 ILE A C 1
ATOM 681 O O . ILE A 1 85 ? 7.961 -15.864 -4.016 1.00 72.69 85 ILE A O 1
ATOM 685 N N . VAL A 1 86 ? 9.638 -16.611 -5.309 1.00 72.00 86 VAL A N 1
ATOM 686 C CA . VAL A 1 86 ? 9.128 -17.990 -5.446 1.00 72.00 86 VAL A CA 1
ATOM 687 C C . VAL A 1 86 ? 9.068 -18.714 -4.096 1.00 72.00 86 VAL A C 1
ATOM 689 O O . VAL A 1 86 ? 8.160 -19.514 -3.863 1.00 72.00 86 VAL A O 1
ATOM 692 N N . ALA A 1 87 ? 10.004 -18.430 -3.186 1.00 71.88 87 ALA A N 1
ATOM 693 C CA . ALA A 1 87 ? 10.047 -19.040 -1.856 1.00 71.88 87 ALA A CA 1
ATOM 694 C C . ALA A 1 87 ? 8.911 -18.576 -0.922 1.00 71.88 87 ALA A C 1
ATOM 696 O O . ALA A 1 87 ? 8.632 -19.246 0.075 1.00 71.88 87 ALA A O 1
ATOM 697 N N . SER A 1 88 ? 8.245 -17.462 -1.237 1.00 67.88 88 SER A N 1
ATOM 698 C CA . SER A 1 88 ? 7.111 -16.932 -0.480 1.00 67.88 88 SER A CA 1
ATOM 699 C C . SER A 1 88 ? 5.824 -17.135 -1.285 1.00 67.88 88 SER A C 1
ATOM 701 O O . SER A 1 88 ? 5.446 -16.257 -2.054 1.00 67.88 88 SER A O 1
ATOM 703 N N . PRO A 1 89 ? 5.138 -18.291 -1.183 1.00 59.38 89 PRO A N 1
ATOM 704 C CA . PRO A 1 89 ? 3.919 -18.539 -1.947 1.00 59.38 89 PRO A CA 1
ATOM 705 C C . PRO A 1 89 ? 2.815 -17.539 -1.569 1.00 59.38 89 PRO A C 1
ATOM 707 O O . PRO A 1 89 ? 2.768 -17.074 -0.426 1.00 59.38 89 PRO A O 1
ATOM 710 N N . PRO A 1 90 ? 1.900 -17.201 -2.497 1.00 57.22 90 PRO A N 1
ATOM 711 C CA . PRO A 1 90 ? 0.858 -16.220 -2.238 1.00 57.22 90 PRO A CA 1
ATOM 712 C C . PRO A 1 90 ? -0.015 -16.709 -1.091 1.00 57.22 90 PRO A C 1
ATOM 714 O O . PRO A 1 90 ? -0.762 -17.680 -1.223 1.00 57.22 90 PRO A O 1
ATOM 717 N N . ALA A 1 91 ? 0.040 -16.007 0.040 1.00 57.53 91 ALA A N 1
ATOM 718 C CA . ALA A 1 91 ? -1.092 -16.018 0.940 1.00 57.53 91 ALA A CA 1
ATOM 719 C C . ALA A 1 91 ? -2.264 -15.497 0.102 1.00 57.53 91 ALA A C 1
ATOM 721 O O . ALA A 1 91 ? -2.228 -14.350 -0.344 1.00 57.53 91 ALA A O 1
ATOM 722 N N . LEU A 1 92 ? -3.251 -16.359 -0.190 1.00 54.94 92 LEU A N 1
ATOM 723 C CA . LEU A 1 92 ? -4.527 -15.937 -0.773 1.00 54.94 92 LEU A CA 1
ATOM 724 C C . LEU A 1 92 ? -4.910 -14.634 -0.091 1.00 54.94 92 LEU A C 1
ATOM 726 O O . LEU A 1 92 ? -4.939 -14.621 1.142 1.00 54.94 92 LEU A O 1
ATOM 730 N N . ALA A 1 93 ? -5.118 -13.570 -0.877 1.00 51.78 93 ALA A N 1
ATOM 731 C CA . ALA A 1 93 ? -5.439 -12.251 -0.360 1.00 51.78 93 ALA A CA 1
ATOM 732 C C . ALA A 1 93 ? -6.545 -12.425 0.677 1.00 51.78 93 ALA A C 1
ATOM 734 O O . ALA A 1 93 ? -7.699 -12.699 0.332 1.00 51.78 93 ALA A O 1
ATOM 735 N N . ARG A 1 94 ? -6.182 -12.365 1.963 1.00 55.59 94 ARG A N 1
ATOM 736 C CA . ARG A 1 94 ? -7.192 -12.342 3.005 1.00 55.59 94 ARG A CA 1
ATOM 737 C C . ARG A 1 94 ? -7.927 -11.053 2.720 1.00 55.59 94 ARG A C 1
ATOM 739 O O . ARG A 1 94 ? -7.302 -9.993 2.669 1.00 55.59 94 ARG A O 1
ATOM 746 N N . LEU A 1 95 ? -9.231 -11.151 2.456 1.00 55.16 95 LEU A N 1
ATOM 747 C CA . LEU A 1 95 ? -10.090 -9.978 2.536 1.00 55.16 95 LEU A CA 1
ATOM 748 C C . LEU A 1 95 ? -9.695 -9.287 3.836 1.00 55.16 95 LEU A C 1
ATOM 750 O O . LEU A 1 95 ? -9.645 -9.967 4.868 1.00 55.16 95 LEU A O 1
ATOM 754 N N . MET A 1 96 ? -9.308 -8.006 3.756 1.00 56.19 96 MET A N 1
ATOM 755 C CA . MET A 1 96 ? -8.922 -7.254 4.947 1.00 56.19 96 MET A CA 1
ATOM 756 C C . MET A 1 96 ? -9.953 -7.567 6.027 1.00 56.19 96 MET A C 1
ATOM 758 O O . MET A 1 96 ? -11.155 -7.493 5.735 1.00 56.19 96 MET A O 1
ATOM 762 N N . PRO A 1 97 ? -9.517 -8.010 7.220 1.00 55.66 97 PRO A N 1
ATOM 763 C CA . PRO A 1 97 ? -10.461 -8.385 8.249 1.00 55.66 97 PRO A CA 1
ATOM 764 C C . PRO A 1 97 ? -11.404 -7.198 8.469 1.00 55.66 97 PRO A C 1
ATOM 766 O O . PRO A 1 97 ? -10.940 -6.052 8.454 1.00 55.66 97 PRO A O 1
ATOM 769 N N . PRO A 1 98 ? -12.717 -7.446 8.636 1.00 53.72 98 PRO A N 1
ATOM 770 C CA . PRO A 1 98 ? -13.646 -6.375 8.950 1.00 53.72 98 PRO A CA 1
ATOM 771 C C . PRO A 1 98 ? -13.085 -5.625 10.151 1.00 53.72 98 PRO A C 1
ATOM 773 O O . PRO A 1 98 ? -12.561 -6.247 11.085 1.00 53.72 98 PRO A O 1
ATOM 776 N N . ILE A 1 99 ? -13.135 -4.296 10.087 1.00 56.53 99 ILE A N 1
ATOM 777 C CA . ILE A 1 99 ? -12.540 -3.434 11.104 1.00 56.53 99 ILE A CA 1
ATOM 778 C C . ILE A 1 99 ? -13.013 -3.928 12.467 1.00 56.53 99 ILE A C 1
ATOM 780 O O . ILE A 1 99 ? -14.213 -3.995 12.743 1.00 56.53 99 ILE A O 1
ATOM 784 N N . ARG A 1 100 ? -12.060 -4.333 13.315 1.00 52.50 100 ARG A N 1
ATOM 785 C CA . ARG A 1 100 ? -12.360 -4.703 14.696 1.00 52.50 100 ARG A CA 1
ATOM 786 C C . ARG A 1 100 ? -12.849 -3.438 15.381 1.00 52.50 100 ARG A C 1
ATOM 788 O O . ARG A 1 100 ? -12.049 -2.634 15.842 1.00 52.50 100 ARG A O 1
ATOM 795 N N . SER A 1 101 ? -14.164 -3.299 15.490 1.00 45.22 101 SER A N 1
ATOM 796 C CA . SER A 1 101 ? -14.868 -2.226 16.195 1.00 45.22 101 SER A CA 1
ATOM 797 C C . SER A 1 101 ? -14.651 -2.269 17.717 1.00 45.22 101 SER A C 1
ATOM 799 O O . SER A 1 101 ? -15.578 -2.008 18.492 1.00 45.22 101 SER A O 1
ATOM 801 N N . LYS A 1 102 ? -13.474 -2.689 18.200 1.00 43.69 102 LYS A N 1
ATOM 802 C CA . LYS A 1 102 ? -13.202 -2.731 19.635 1.00 43.69 102 LYS A CA 1
ATOM 803 C C . LYS A 1 102 ? -13.026 -1.300 20.143 1.00 43.69 102 LYS A C 1
ATOM 805 O O . LYS A 1 102 ? -11.941 -0.744 20.106 1.00 43.69 102 LYS A O 1
ATOM 810 N N . LEU A 1 103 ? -14.149 -0.780 20.642 1.00 47.22 103 LEU A N 1
ATOM 811 C CA . LEU A 1 103 ? -14.331 0.415 21.462 1.00 47.22 103 LEU A CA 1
ATOM 812 C C . LEU A 1 103 ? -13.743 1.709 20.889 1.00 47.22 103 LEU A C 1
ATOM 814 O O . LEU A 1 103 ? -12.842 2.310 21.468 1.00 47.22 103 LEU A O 1
ATOM 818 N N . GLU A 1 104 ? -14.378 2.241 19.849 1.00 45.72 104 GLU A N 1
ATOM 819 C CA . GLU A 1 104 ? -14.454 3.698 19.765 1.00 45.72 104 GLU A CA 1
ATOM 820 C C . GLU A 1 104 ? -15.321 4.184 20.937 1.00 45.72 104 GLU A C 1
ATOM 822 O O . GLU A 1 104 ? -16.535 3.958 20.969 1.00 45.72 104 GLU A O 1
ATOM 827 N N . LYS A 1 105 ? -14.710 4.829 21.941 1.00 40.88 105 LYS A N 1
ATOM 828 C CA . LYS A 1 105 ? -15.482 5.679 22.855 1.00 40.88 105 LYS A CA 1
ATOM 829 C C . LYS A 1 105 ? -16.094 6.771 21.994 1.00 40.88 105 LYS A C 1
ATOM 831 O O . LYS A 1 105 ? -15.375 7.553 21.369 1.00 40.88 105 LYS A O 1
ATOM 836 N N . ARG A 1 106 ? -17.422 6.769 21.898 1.00 43.50 106 ARG A N 1
ATOM 837 C CA . ARG A 1 106 ? -18.144 7.740 21.084 1.00 43.50 106 ARG A CA 1
ATOM 838 C C . ARG A 1 106 ? -17.758 9.132 21.563 1.00 43.50 106 ARG A C 1
ATOM 840 O O . ARG A 1 106 ? -17.663 9.392 22.756 1.00 43.50 106 ARG A O 1
ATOM 847 N N . ARG A 1 107 ? -17.557 10.045 20.615 1.00 44.19 107 ARG A N 1
ATOM 848 C CA . ARG A 1 107 ? -17.168 11.443 20.866 1.00 44.19 107 ARG A CA 1
ATOM 849 C C . ARG A 1 107 ? -18.128 12.187 21.817 1.00 44.19 107 ARG A C 1
ATOM 851 O O . ARG A 1 107 ? -17.762 13.231 22.337 1.00 44.19 107 ARG A O 1
ATOM 858 N N . THR A 1 108 ? -19.321 11.640 22.068 1.00 46.84 108 THR A N 1
ATOM 859 C CA . THR A 1 108 ? -20.284 12.083 23.091 1.00 46.84 108 THR A CA 1
ATOM 860 C C . THR A 1 108 ? -19.789 11.930 24.530 1.00 46.84 108 THR A C 1
ATOM 862 O O . THR A 1 108 ? -20.338 12.574 25.416 1.00 46.84 108 THR A O 1
ATOM 865 N N . ASP A 1 109 ? -18.764 11.111 24.768 1.00 43.28 109 ASP A N 1
ATOM 866 C CA . ASP A 1 109 ? -18.243 10.823 26.110 1.00 43.28 109 ASP A CA 1
ATOM 867 C C . ASP A 1 109 ? -17.107 11.781 26.516 1.00 43.28 109 ASP A C 1
ATOM 869 O O . ASP A 1 109 ? -16.618 11.739 27.644 1.00 43.28 109 ASP A O 1
ATOM 873 N N . VAL A 1 110 ? -16.684 12.665 25.604 1.00 47.28 110 VAL A N 1
ATOM 874 C CA . VAL A 1 110 ? -15.731 13.740 25.891 1.00 47.28 110 VAL A CA 1
ATOM 875 C C . VAL A 1 110 ? -16.539 14.989 26.228 1.00 47.28 110 VAL A C 1
ATOM 877 O O . VAL A 1 110 ? -16.906 15.768 25.349 1.00 47.28 110 VAL A O 1
ATOM 880 N N . LEU A 1 111 ? -16.842 15.164 27.516 1.00 41.50 111 LEU A N 1
ATOM 881 C CA . LEU A 1 111 ? -17.266 16.455 28.051 1.00 41.50 111 LEU A CA 1
ATOM 882 C C . LEU A 1 111 ? -16.154 17.458 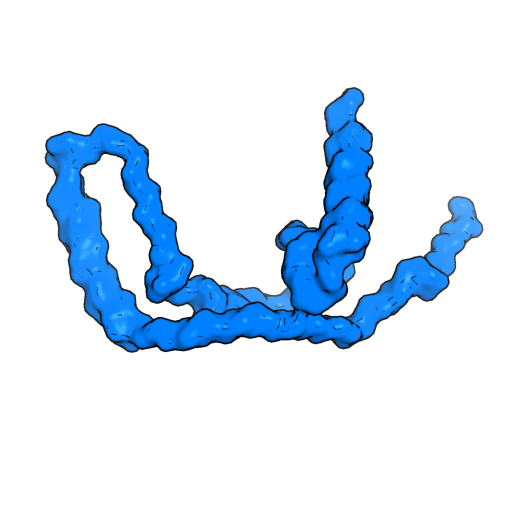27.731 1.00 41.50 111 LEU A C 1
ATOM 884 O O . LEU A 1 111 ? -15.074 17.403 28.316 1.00 41.50 111 LEU A O 1
ATOM 888 N N . PHE A 1 112 ? -16.401 18.352 26.775 1.00 40.19 112 PHE A N 1
ATOM 889 C CA . PHE A 1 112 ? -15.594 19.554 26.643 1.00 40.19 112 PHE A CA 1
ATOM 890 C C . PHE A 1 112 ? -15.770 20.327 27.949 1.00 40.19 112 PHE A C 1
ATOM 892 O O . PHE A 1 112 ? -16.842 20.874 28.204 1.00 40.19 112 PHE A O 1
ATOM 899 N N . ALA A 1 113 ? -14.749 20.300 28.805 1.00 36.84 113 ALA A N 1
ATOM 900 C CA . ALA A 1 113 ? -14.663 21.218 29.923 1.00 36.84 113 ALA A CA 1
ATOM 901 C C . ALA A 1 113 ? -14.652 22.629 29.326 1.00 36.84 113 ALA A C 1
ATOM 903 O O . ALA A 1 113 ? -13.702 23.024 28.652 1.00 36.84 113 ALA A O 1
ATOM 904 N N . SER A 1 114 ? -15.773 23.324 29.475 1.00 38.75 114 SER A N 1
ATOM 905 C CA . SER A 1 114 ? -15.888 24.746 29.212 1.00 38.75 114 SER A CA 1
ATOM 906 C C . SER A 1 114 ? -15.188 25.489 30.346 1.00 38.75 114 SER A C 1
ATOM 908 O O . SER A 1 114 ? -15.728 25.543 31.452 1.00 38.75 114 SER A O 1
ATOM 910 N N . GLU A 1 115 ? -14.018 26.045 30.059 1.00 34.62 115 GLU A N 1
ATOM 911 C CA . GLU A 1 115 ? -13.432 27.182 30.775 1.00 34.62 115 GLU A CA 1
ATOM 912 C C . GLU A 1 115 ? -13.083 28.274 29.762 1.00 34.62 115 GLU A C 1
ATOM 914 O O . GLU A 1 115 ? -12.604 27.922 28.656 1.00 34.62 115 GLU A O 1
#

pLDDT: mean 73.31, std 16.42, range [34.62, 94.75]

Sequence (115 aa):
MSDFVYREHAVRSLSLRQMLFPPESTYAWEFGGLPQSIEALTTAEVIDYHKEFYSYNNMTLILVGAYDECPAAIFNVLDSLDAEIVASPPALARLMPPIRSKLEKRRTDVLFASE

Foldseek 3Di:
DPPVVVVVVVVVCLVVQLVVDPLQDPSNDDPVDDPVRVVPDDPVNVVVVCVQPPAPVPDDDDDDDPCPPPPPVVVVVVVVCVVVNVVDPDPPNDPPGRPPPPDPPPPVVDDPPDD